Protein AF-A0A7V9RV76-F1 (afdb_monomer)

Sequence (71 aa):
MTSSSDLKFIIDVGGRIIEEWLKLQDFTVISIATINPEMTDSEILKLADKEKAIIITMDKDFGELVFKSHE

Nearest PDB structures (foldseek):
  1ni9-assembly1_A  TM=5.372E-01  e=1.861E+00  Escherichia coli
  2n75-assembly1_A  TM=4.482E-01  e=1.861E+00  synthetic construct
  4o6o-assembly1_B  TM=3.686E-01  e=1.225E+00  Caldanaerobacter subterraneus subsp. tengcongensis MB4
  4v8m-assembly1_BJ  TM=4.169E-01  e=4.296E+00  Trypanosoma brucei brucei TREU927

Radius of gyration: 12.95 Å; Cα contacts (8 Å, |Δi|>4): 77; chains: 1; bounding box: 36×33×31 Å

Structure (mmCIF, N/CA/C/O backbone):
data_AF-A0A7V9RV76-F1
#
_entry.id   AF-A0A7V9RV76-F1
#
loop_
_atom_site.group_PDB
_atom_site.id
_atom_site.type_symbol
_atom_site.label_atom_id
_atom_site.label_alt_id
_atom_site.label_comp_id
_atom_site.label_asym_id
_atom_site.label_entity_id
_atom_site.label_seq_id
_atom_site.pdbx_PDB_ins_code
_atom_site.Cartn_x
_atom_site.Cartn_y
_atom_site.Cartn_z
_atom_site.occupancy
_atom_site.B_iso_or_equiv
_atom_site.auth_seq_id
_atom_site.auth_comp_id
_atom_site.auth_asym_id
_atom_site.auth_atom_id
_atom_site.pdbx_PDB_model_num
ATOM 1 N N . MET A 1 1 ? -24.081 2.510 15.608 1.00 41.06 1 MET A N 1
ATOM 2 C CA . MET A 1 1 ? -22.876 3.062 14.959 1.00 41.06 1 MET A CA 1
ATOM 3 C C . MET A 1 1 ? -22.363 1.982 14.031 1.00 41.06 1 MET A C 1
ATOM 5 O O . MET A 1 1 ? -21.751 1.030 14.488 1.00 41.06 1 MET A O 1
ATOM 9 N N . THR A 1 2 ? -22.791 2.017 12.776 1.00 39.53 2 THR A N 1
ATOM 10 C CA . THR A 1 2 ? -22.425 1.015 11.770 1.00 39.53 2 THR A CA 1
ATOM 11 C C . THR A 1 2 ? -20.967 1.231 11.379 1.00 39.53 2 THR A C 1
ATOM 13 O O . THR A 1 2 ? -20.633 2.288 10.854 1.00 39.53 2 THR A O 1
ATOM 16 N N . SER A 1 3 ? -20.122 0.252 11.722 1.00 50.47 3 SER A N 1
ATOM 17 C CA . SER A 1 3 ? -18.682 0.198 11.447 1.00 50.47 3 SER A CA 1
ATOM 18 C C . SER A 1 3 ? -18.434 0.459 9.963 1.00 50.47 3 SER A C 1
ATOM 20 O O . SER A 1 3 ? -18.861 -0.328 9.116 1.00 50.47 3 SER A O 1
ATOM 22 N N . SER A 1 4 ? -17.817 1.593 9.645 1.00 53.66 4 SER A N 1
ATOM 23 C CA . SER A 1 4 ? -17.473 1.946 8.273 1.00 53.66 4 SER A CA 1
ATOM 24 C C . SER A 1 4 ? -16.262 1.109 7.875 1.00 53.66 4 SER A C 1
ATOM 26 O O . SER A 1 4 ? -15.146 1.488 8.184 1.00 53.66 4 SER A O 1
ATOM 28 N N . SER A 1 5 ? -16.523 -0.066 7.292 1.00 58.78 5 SER A N 1
ATOM 29 C CA . SER A 1 5 ? -15.610 -0.925 6.518 1.00 58.78 5 SER A CA 1
ATOM 30 C C . SER A 1 5 ? -14.122 -0.872 6.915 1.00 58.78 5 SER A C 1
ATOM 32 O O . SER A 1 5 ? -13.436 0.076 6.539 1.00 58.78 5 SER A O 1
ATOM 34 N N . ASP A 1 6 ? -13.615 -1.930 7.564 1.00 78.88 6 ASP A N 1
ATOM 35 C CA . ASP A 1 6 ? -12.199 -2.143 7.940 1.00 78.88 6 ASP A CA 1
ATOM 36 C C . ASP A 1 6 ? -11.270 -2.321 6.716 1.00 78.88 6 ASP A C 1
ATOM 38 O O . ASP A 1 6 ? -10.543 -3.307 6.582 1.00 78.88 6 ASP A O 1
ATOM 42 N N . LEU A 1 7 ? -11.324 -1.396 5.759 1.00 91.69 7 LEU A N 1
ATOM 43 C CA . LEU A 1 7 ? -10.452 -1.397 4.600 1.00 91.69 7 LEU A CA 1
ATOM 44 C C . LEU A 1 7 ? -9.053 -0.988 5.044 1.00 91.69 7 LEU A C 1
ATOM 46 O O . LEU A 1 7 ? -8.845 0.068 5.650 1.00 91.69 7 LEU A O 1
ATOM 50 N N . LYS A 1 8 ? -8.091 -1.844 4.710 1.00 95.50 8 LYS A N 1
ATOM 51 C CA . LYS A 1 8 ? -6.671 -1.560 4.860 1.00 95.50 8 LYS A CA 1
ATOM 52 C C . LYS A 1 8 ? -6.074 -1.235 3.507 1.00 95.50 8 LYS A C 1
ATOM 54 O O . LYS A 1 8 ? -6.417 -1.863 2.505 1.00 95.50 8 LYS A O 1
ATOM 59 N N . PHE A 1 9 ? -5.131 -0.310 3.504 1.00 96.06 9 PHE A N 1
ATOM 60 C CA . PHE A 1 9 ? -4.394 0.074 2.312 1.00 96.06 9 PHE A CA 1
ATOM 61 C C . PHE A 1 9 ? -2.907 -0.175 2.515 1.00 96.06 9 PHE A C 1
ATOM 63 O O . PHE A 1 9 ? -2.361 0.149 3.567 1.00 96.06 9 PHE A O 1
ATOM 70 N N . ILE A 1 10 ? -2.254 -0.729 1.501 1.00 96.06 10 ILE A N 1
ATOM 71 C CA . ILE A 1 10 ? -0.800 -0.753 1.384 1.00 96.06 10 ILE A CA 1
ATOM 72 C C . ILE A 1 10 ? -0.411 0.296 0.351 1.00 96.06 10 ILE A C 1
ATOM 74 O O . ILE A 1 10 ? -0.914 0.272 -0.771 1.00 96.06 10 ILE A O 1
ATOM 78 N N . ILE A 1 11 ? 0.469 1.213 0.740 1.00 95.00 11 ILE A N 1
ATOM 79 C CA . ILE A 1 11 ? 0.992 2.266 -0.127 1.00 95.00 11 ILE A CA 1
ATOM 80 C C . ILE A 1 11 ? 2.416 1.907 -0.523 1.00 95.00 11 ILE A C 1
ATOM 82 O O . ILE A 1 11 ? 3.300 1.799 0.333 1.00 95.00 11 ILE A O 1
ATOM 86 N N . ASP A 1 12 ? 2.611 1.726 -1.822 1.00 89.62 12 ASP A N 1
ATOM 87 C CA . ASP A 1 12 ? 3.925 1.563 -2.429 1.00 89.62 12 ASP A CA 1
ATOM 88 C C . ASP A 1 12 ? 4.721 2.886 -2.408 1.00 89.62 12 ASP A C 1
ATOM 90 O O . ASP A 1 12 ? 4.191 3.970 -2.127 1.00 89.62 12 ASP A O 1
ATOM 94 N N . VAL A 1 13 ? 6.022 2.816 -2.673 1.00 82.44 13 VAL A N 1
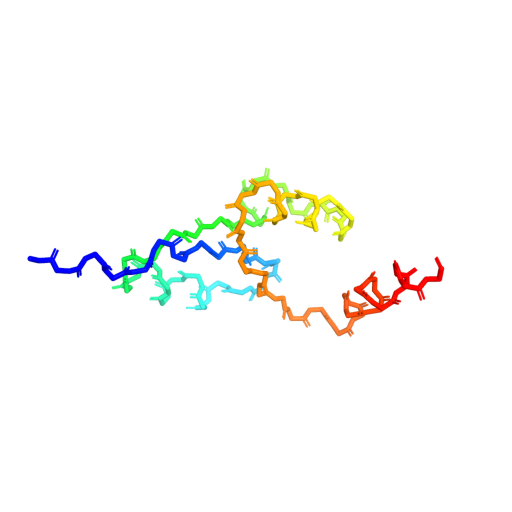ATOM 95 C CA . VAL A 1 13 ? 6.920 3.971 -2.634 1.00 82.44 13 VAL A CA 1
ATOM 96 C C . VAL A 1 13 ? 6.423 5.074 -3.582 1.00 82.44 13 VAL A C 1
ATOM 98 O O . VAL A 1 13 ? 6.082 4.839 -4.736 1.00 82.44 13 VAL A O 1
ATOM 101 N N . GLY A 1 14 ? 6.371 6.316 -3.084 1.00 81.50 14 GLY A N 1
ATOM 102 C CA . GLY A 1 14 ? 5.934 7.490 -3.857 1.00 81.50 14 GLY A CA 1
ATOM 103 C C . GLY A 1 14 ? 4.482 7.933 -3.628 1.00 81.50 14 GLY A C 1
ATOM 104 O O . GLY A 1 14 ? 4.121 9.036 -4.033 1.00 81.50 14 GLY A O 1
ATOM 105 N N . GLY A 1 15 ? 3.666 7.167 -2.895 1.00 83.94 15 GLY A N 1
ATOM 106 C CA . GLY A 1 15 ? 2.253 7.484 -2.623 1.00 83.94 15 GLY A CA 1
ATOM 107 C C . GLY A 1 15 ? 1.961 8.415 -1.431 1.00 83.94 15 GLY A C 1
ATOM 108 O O . GLY A 1 15 ? 0.848 8.387 -0.906 1.00 83.94 15 GLY A O 1
ATOM 109 N N . ARG A 1 16 ? 2.916 9.239 -0.972 1.00 88.44 16 ARG A N 1
ATOM 110 C CA . ARG A 1 16 ? 2.829 9.966 0.319 1.00 88.44 16 ARG A CA 1
ATOM 111 C C . ARG A 1 16 ? 1.567 10.825 0.496 1.00 88.44 16 ARG A C 1
ATOM 113 O O . ARG A 1 16 ? 0.976 10.824 1.570 1.00 88.44 16 ARG A O 1
ATOM 120 N N . ILE A 1 17 ? 1.143 11.552 -0.539 1.00 92.25 17 ILE A N 1
ATOM 121 C CA . ILE A 1 17 ? -0.056 12.412 -0.462 1.00 92.25 17 ILE A CA 1
ATOM 122 C C . ILE A 1 17 ? -1.317 11.563 -0.232 1.00 92.25 17 ILE A C 1
ATOM 124 O O . ILE A 1 17 ? -2.195 11.944 0.540 1.00 92.25 17 ILE A O 1
ATOM 128 N N . ILE A 1 18 ? -1.394 10.394 -0.874 1.00 93.06 18 ILE A N 1
ATOM 129 C CA . ILE A 1 18 ? -2.513 9.458 -0.722 1.00 93.06 18 ILE A CA 1
ATOM 130 C C . ILE A 1 18 ? -2.475 8.813 0.667 1.00 93.06 18 ILE A C 1
ATOM 132 O O . ILE A 1 18 ? -3.512 8.709 1.316 1.00 93.06 18 ILE A O 1
ATOM 136 N N . GLU A 1 19 ? -1.287 8.430 1.146 1.00 94.38 19 GLU A N 1
ATOM 137 C CA . GLU A 1 19 ? -1.086 7.917 2.505 1.00 94.38 19 GLU A CA 1
ATOM 138 C C . GLU A 1 19 ? -1.616 8.896 3.563 1.00 94.38 19 GLU A C 1
ATOM 140 O O . GLU A 1 19 ? -2.387 8.503 4.439 1.00 94.38 19 GLU A O 1
ATOM 145 N N . GLU A 1 20 ? -1.223 10.170 3.479 1.00 94.75 20 GLU A N 1
ATOM 146 C CA . GLU A 1 20 ? -1.664 11.212 4.411 1.00 94.75 20 GLU A CA 1
ATOM 147 C C . GLU A 1 20 ? -3.184 11.417 4.338 1.00 94.75 20 GLU A C 1
ATOM 149 O O . GLU A 1 20 ? -3.849 11.470 5.374 1.00 94.75 20 GLU A O 1
ATOM 154 N N . TRP A 1 21 ? -3.753 11.457 3.130 1.00 95.62 21 TRP A N 1
ATOM 155 C CA . TRP A 1 21 ? -5.196 11.606 2.948 1.00 95.62 21 TRP A CA 1
ATOM 156 C C . TRP A 1 21 ? -5.989 10.433 3.541 1.00 95.62 21 TRP A C 1
ATOM 158 O O . TRP A 1 21 ? -6.949 10.665 4.270 1.00 95.62 21 TRP A O 1
ATOM 168 N N . LEU A 1 22 ? -5.572 9.185 3.300 1.00 94.31 22 LEU A N 1
ATOM 169 C CA . LEU A 1 22 ? -6.249 7.994 3.829 1.00 94.31 22 LEU A CA 1
ATOM 170 C C . LEU A 1 22 ? -6.206 7.933 5.358 1.00 94.31 22 LEU A C 1
ATOM 172 O O . LEU A 1 22 ? -7.216 7.614 5.983 1.00 94.31 22 LEU A O 1
ATOM 176 N N . LYS A 1 23 ? -5.069 8.292 5.965 1.00 92.81 23 LYS A N 1
ATOM 177 C CA . LYS A 1 23 ? -4.952 8.390 7.427 1.00 92.81 23 LYS A CA 1
ATOM 178 C C . LYS A 1 23 ? -5.893 9.447 8.004 1.00 92.81 23 LYS A C 1
ATOM 180 O O . LYS A 1 23 ? -6.488 9.212 9.046 1.00 92.81 23 LYS A O 1
ATOM 185 N N . LEU A 1 24 ? -6.064 10.586 7.323 1.00 95.75 24 LEU A N 1
ATOM 186 C CA . LEU A 1 24 ? -7.020 11.626 7.729 1.00 95.75 24 LEU A CA 1
ATOM 187 C C . LEU A 1 24 ? -8.486 11.180 7.627 1.00 95.75 24 LEU A C 1
ATOM 189 O O . LEU A 1 24 ? -9.342 11.808 8.240 1.00 95.75 24 LEU A O 1
ATOM 193 N N . GLN A 1 25 ? -8.781 10.141 6.841 1.00 93.81 25 GLN A N 1
ATOM 194 C CA . GLN A 1 25 ? -10.109 9.527 6.758 1.00 93.81 25 GLN A CA 1
ATOM 195 C C . GLN A 1 25 ? -10.276 8.338 7.726 1.00 93.81 25 GLN A C 1
ATOM 197 O O . GLN A 1 25 ? -11.222 7.569 7.577 1.00 93.81 25 GLN A O 1
ATOM 202 N N . ASP A 1 26 ? -9.358 8.166 8.687 1.00 92.56 26 ASP A N 1
ATOM 203 C CA . ASP A 1 26 ? -9.340 7.075 9.673 1.00 92.56 26 ASP A CA 1
ATOM 204 C C . ASP A 1 26 ? -9.200 5.658 9.076 1.00 92.56 26 ASP A C 1
ATOM 206 O O . ASP A 1 26 ? -9.533 4.659 9.719 1.00 92.56 26 ASP A O 1
ATOM 210 N N . PHE A 1 27 ? -8.652 5.530 7.862 1.00 94.31 27 PHE A N 1
ATOM 211 C CA . PHE A 1 27 ? -8.312 4.219 7.308 1.00 94.31 27 PHE A CA 1
ATOM 212 C C . PHE A 1 27 ? -7.008 3.668 7.889 1.00 94.31 27 PHE A C 1
ATOM 214 O O . PHE A 1 27 ? -6.070 4.396 8.224 1.00 94.31 27 PHE A O 1
ATOM 221 N N . THR A 1 28 ? -6.907 2.339 7.921 1.00 94.88 28 THR A N 1
ATOM 222 C CA . THR A 1 28 ? -5.647 1.663 8.242 1.00 94.88 28 THR A CA 1
ATOM 223 C C . THR A 1 28 ? -4.724 1.699 7.029 1.00 94.88 28 THR A C 1
ATOM 225 O O . THR A 1 28 ? -5.078 1.202 5.959 1.00 94.88 28 THR A O 1
ATOM 228 N N . VAL A 1 29 ? -3.522 2.249 7.203 1.00 95.31 29 VAL A N 1
ATOM 229 C CA . VAL A 1 29 ? -2.539 2.394 6.124 1.00 95.31 29 VAL A CA 1
ATOM 230 C C . VAL A 1 29 ? -1.202 1.775 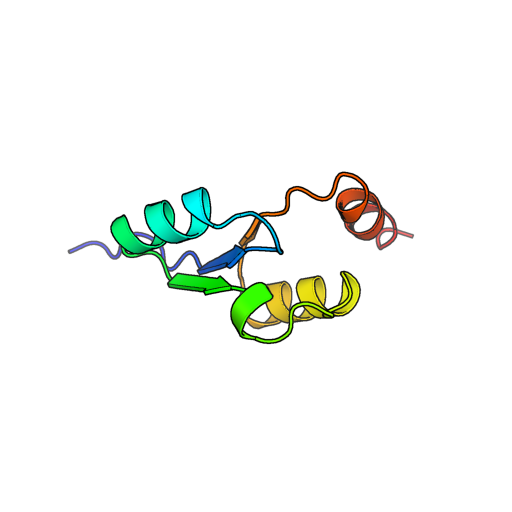6.517 1.00 95.31 29 VAL A C 1
ATOM 232 O O . VAL A 1 29 ? -0.653 2.071 7.577 1.00 95.31 29 VAL A O 1
ATOM 235 N N . ILE A 1 30 ? -0.668 0.941 5.630 1.00 95.56 30 ILE A N 1
ATOM 236 C CA . ILE A 1 30 ? 0.635 0.287 5.716 1.00 95.56 30 ILE A CA 1
ATOM 237 C C . ILE A 1 30 ? 1.536 0.911 4.643 1.00 95.56 30 ILE A C 1
ATOM 239 O O . ILE A 1 30 ? 1.251 0.804 3.455 1.00 9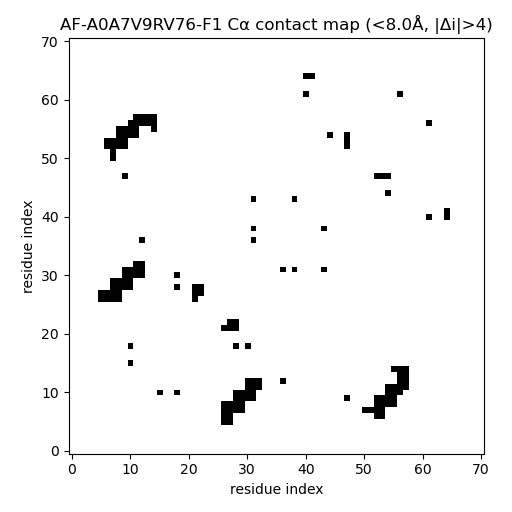5.56 30 ILE A O 1
ATOM 243 N N . SER A 1 31 ? 2.620 1.573 5.045 1.00 95.38 31 SER A N 1
ATOM 244 C CA . SER A 1 31 ? 3.540 2.256 4.122 1.00 95.38 31 SER A CA 1
ATOM 245 C C . SER A 1 31 ? 4.778 1.395 3.866 1.00 95.38 31 SER A C 1
ATOM 247 O O . SER A 1 31 ? 5.565 1.161 4.789 1.00 95.38 31 SER A O 1
ATOM 249 N N . ILE A 1 32 ? 4.975 0.936 2.624 1.00 94.62 32 ILE A N 1
ATOM 250 C CA . ILE A 1 32 ? 6.145 0.124 2.239 1.00 94.62 32 ILE A CA 1
ATOM 251 C C . ILE A 1 32 ? 7.437 0.911 2.452 1.00 94.62 32 ILE A C 1
ATOM 253 O O . ILE A 1 32 ? 8.394 0.381 3.012 1.00 94.62 32 ILE A O 1
ATOM 257 N N . ALA A 1 33 ? 7.418 2.213 2.151 1.00 91.62 33 ALA A N 1
ATOM 258 C CA . ALA A 1 33 ? 8.541 3.114 2.399 1.00 91.62 33 ALA A CA 1
ATOM 259 C C . ALA A 1 33 ? 8.979 3.165 3.877 1.00 91.62 33 ALA A C 1
ATOM 261 O O . ALA A 1 33 ? 10.135 3.467 4.159 1.00 91.62 33 ALA A O 1
ATOM 262 N N . THR A 1 34 ? 8.071 2.874 4.818 1.00 92.25 34 THR A N 1
ATOM 263 C CA . THR A 1 34 ? 8.370 2.842 6.260 1.00 92.25 34 THR A CA 1
ATOM 264 C C . THR A 1 34 ? 8.824 1.459 6.735 1.00 92.25 34 THR A C 1
ATOM 266 O O . THR A 1 34 ? 9.648 1.371 7.641 1.00 92.25 34 THR A O 1
ATOM 269 N N . ILE A 1 35 ? 8.284 0.381 6.156 1.00 92.69 35 ILE A N 1
ATOM 270 C CA . ILE A 1 35 ? 8.613 -0.999 6.548 1.00 92.69 35 ILE A CA 1
ATOM 271 C C . ILE A 1 35 ? 9.951 -1.423 5.948 1.00 92.69 35 ILE A C 1
ATOM 273 O O . ILE A 1 35 ? 10.865 -1.805 6.674 1.00 92.69 35 ILE A O 1
ATOM 277 N N . ASN A 1 36 ? 10.033 -1.389 4.622 1.00 92.81 36 ASN A N 1
ATOM 278 C CA . ASN A 1 36 ? 11.218 -1.712 3.849 1.00 92.81 36 ASN A CA 1
ATOM 279 C C . ASN A 1 36 ? 10.992 -1.226 2.400 1.00 92.81 36 ASN A C 1
ATOM 281 O O . ASN A 1 36 ? 10.219 -1.852 1.674 1.00 92.81 36 ASN A O 1
ATOM 285 N N . PRO A 1 37 ? 11.655 -0.141 1.959 1.00 90.44 37 PRO A N 1
ATOM 286 C CA . PRO A 1 37 ? 11.477 0.403 0.612 1.00 90.44 37 PRO A CA 1
ATOM 287 C C . PRO A 1 37 ? 12.013 -0.513 -0.499 1.00 90.44 37 PRO A C 1
ATOM 289 O O . PRO A 1 37 ? 11.727 -0.262 -1.662 1.00 90.44 37 PRO A O 1
ATOM 292 N N . GLU A 1 38 ? 12.786 -1.548 -0.159 1.00 91.31 38 GLU A N 1
ATOM 293 C CA . GLU A 1 38 ? 13.343 -2.518 -1.111 1.00 91.31 38 GLU A CA 1
ATOM 294 C C . GLU A 1 38 ? 12.473 -3.780 -1.251 1.00 91.31 38 GLU A C 1
ATOM 296 O O . GLU A 1 38 ? 12.912 -4.767 -1.842 1.00 91.31 38 GLU A O 1
ATOM 301 N N . MET A 1 39 ? 11.257 -3.787 -0.687 1.00 92.44 39 MET A N 1
ATOM 302 C CA . MET A 1 39 ? 10.332 -4.906 -0.870 1.00 92.44 39 MET A CA 1
ATOM 303 C C . MET A 1 39 ? 10.022 -5.112 -2.348 1.00 92.44 39 MET A C 1
ATOM 305 O O . MET A 1 39 ? 9.634 -4.189 -3.057 1.00 92.44 39 MET A O 1
ATOM 309 N N . THR A 1 40 ? 10.144 -6.356 -2.788 1.00 90.94 40 THR A N 1
ATOM 310 C CA . THR A 1 40 ? 9.745 -6.765 -4.131 1.00 90.94 40 THR A CA 1
ATOM 311 C C . THR A 1 40 ? 8.225 -6.796 -4.253 1.00 90.94 40 THR A C 1
ATOM 313 O O . THR A 1 40 ? 7.512 -7.086 -3.288 1.00 90.94 40 THR A O 1
ATOM 316 N N . ASP A 1 41 ? 7.713 -6.630 -5.467 1.00 88.81 41 ASP A N 1
ATOM 317 C CA . ASP A 1 41 ? 6.277 -6.715 -5.747 1.00 88.81 41 ASP A CA 1
ATOM 318 C C . ASP A 1 41 ? 5.632 -8.009 -5.226 1.00 88.81 41 ASP A C 1
ATOM 320 O O . ASP A 1 41 ? 4.521 -8.006 -4.699 1.00 88.81 41 ASP A O 1
ATOM 324 N N . SER A 1 42 ? 6.349 -9.135 -5.307 1.00 90.00 42 SER A N 1
ATOM 325 C CA . SER A 1 42 ? 5.884 -10.425 -4.781 1.00 90.0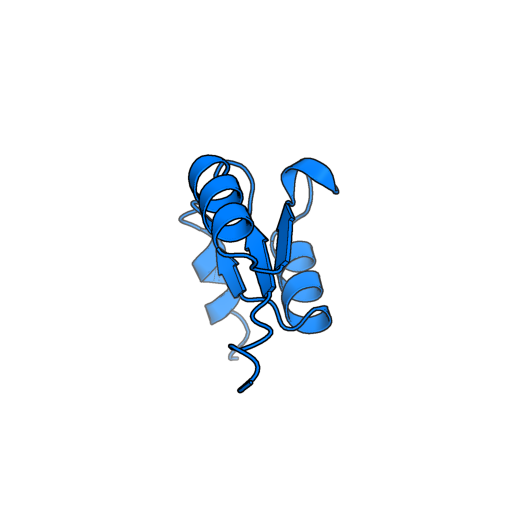0 42 SER A CA 1
ATOM 326 C C . SER A 1 42 ? 5.737 -10.428 -3.257 1.00 90.00 42 SER A C 1
ATOM 328 O O . SER A 1 42 ? 4.844 -11.084 -2.718 1.00 90.00 42 SER A O 1
ATOM 330 N N . GLU A 1 43 ? 6.608 -9.721 -2.539 1.00 93.12 43 GLU A N 1
ATOM 331 C CA . GLU A 1 43 ? 6.502 -9.558 -1.087 1.00 93.12 43 GLU A CA 1
ATOM 332 C C . GLU A 1 43 ? 5.357 -8.615 -0.720 1.00 93.12 43 GLU A C 1
ATOM 334 O O . GLU A 1 43 ? 4.609 -8.909 0.215 1.00 93.12 43 GLU A O 1
ATOM 339 N N . ILE A 1 44 ? 5.167 -7.538 -1.490 1.00 92.94 44 ILE A N 1
ATOM 340 C CA . ILE A 1 44 ? 4.049 -6.600 -1.3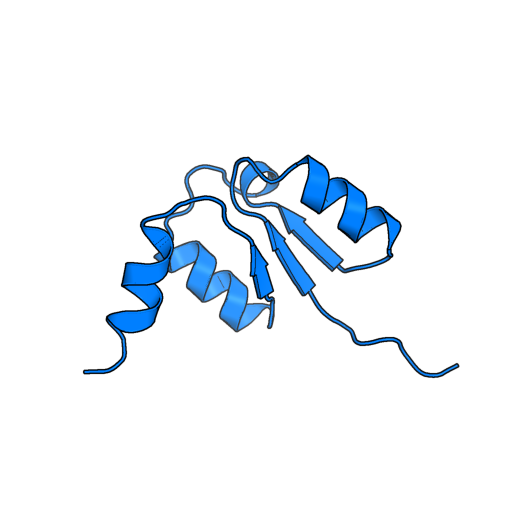29 1.00 92.94 44 ILE A CA 1
ATOM 341 C C . ILE A 1 44 ? 2.709 -7.321 -1.551 1.00 92.94 44 ILE A C 1
ATOM 343 O O . ILE A 1 44 ? 1.803 -7.195 -0.728 1.00 92.94 44 ILE A O 1
ATOM 347 N N . LEU A 1 45 ? 2.593 -8.148 -2.596 1.00 92.31 45 LEU A N 1
ATOM 348 C CA . LEU A 1 45 ? 1.399 -8.960 -2.872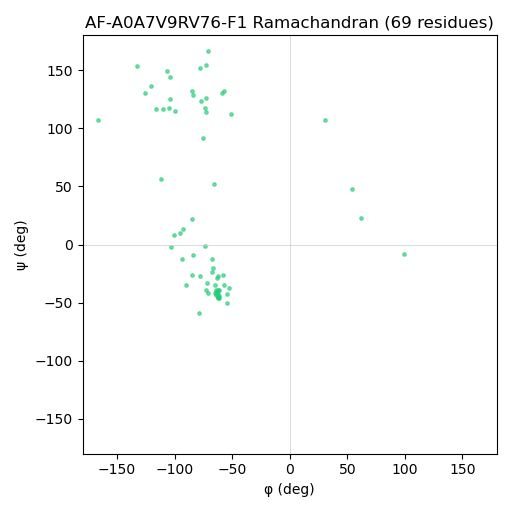 1.00 92.31 45 LEU A CA 1
ATOM 349 C C . LEU A 1 45 ? 1.093 -9.954 -1.742 1.00 92.31 45 LEU A C 1
ATOM 351 O O . LEU A 1 45 ? -0.052 -10.059 -1.302 1.00 92.31 45 LEU A O 1
ATOM 355 N N . LYS A 1 46 ? 2.111 -10.655 -1.223 1.00 93.69 46 LYS A N 1
ATOM 356 C CA . LYS A 1 46 ? 1.947 -11.565 -0.073 1.00 93.69 46 LYS A CA 1
ATOM 357 C C . LYS A 1 46 ? 1.500 -10.822 1.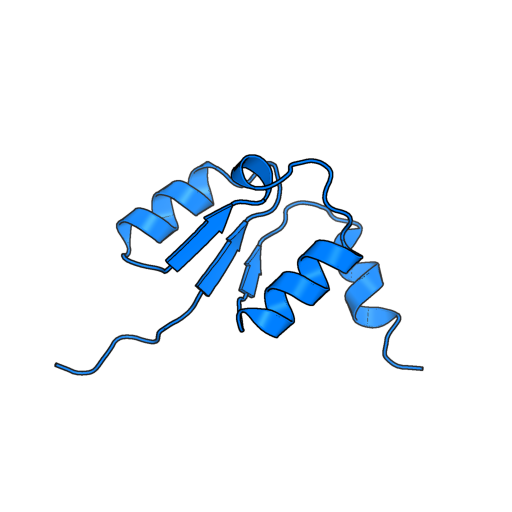182 1.00 93.69 46 LYS A C 1
ATOM 359 O O . LYS A 1 46 ? 0.659 -11.327 1.926 1.00 93.69 46 LYS A O 1
ATOM 364 N N . LEU A 1 47 ? 2.058 -9.637 1.428 1.00 94.94 47 LEU A N 1
ATOM 365 C CA . LEU A 1 47 ? 1.655 -8.794 2.548 1.00 94.94 47 LEU A CA 1
ATOM 366 C C . LEU A 1 47 ? 0.199 -8.342 2.395 1.00 94.94 47 LEU A C 1
ATOM 368 O O . LEU A 1 47 ? -0.561 -8.416 3.358 1.00 94.94 47 LEU A O 1
ATOM 372 N N . ALA A 1 48 ? -0.207 -7.942 1.191 1.00 93.69 48 ALA A N 1
ATOM 373 C CA . ALA A 1 48 ? -1.576 -7.536 0.899 1.00 93.69 48 ALA A CA 1
ATOM 374 C C . ALA A 1 48 ? -2.586 -8.665 1.110 1.00 93.69 48 ALA A C 1
ATOM 376 O O . ALA A 1 48 ? -3.606 -8.448 1.766 1.00 93.69 48 ALA A O 1
ATOM 377 N N . ASP A 1 49 ? -2.290 -9.877 0.632 1.00 94.44 49 ASP A N 1
ATOM 378 C CA . ASP A 1 49 ? -3.167 -11.030 0.853 1.00 94.44 49 ASP A CA 1
ATOM 379 C C . ASP A 1 49 ? -3.264 -11.403 2.340 1.00 94.44 49 ASP A C 1
ATOM 381 O O . ASP A 1 49 ? -4.359 -11.663 2.849 1.00 94.44 49 ASP A O 1
ATOM 385 N N . LYS A 1 50 ? -2.135 -11.368 3.058 1.00 95.50 50 LYS A N 1
ATOM 386 C CA . LYS A 1 50 ? -2.091 -11.624 4.502 1.00 95.50 50 LYS A CA 1
ATOM 387 C C . LYS A 1 50 ? -2.924 -10.607 5.283 1.00 95.50 50 LYS A C 1
ATOM 389 O O . LYS A 1 50 ? -3.684 -10.989 6.169 1.00 95.50 50 LYS A O 1
ATOM 394 N N . GLU A 1 51 ? -2.780 -9.324 4.967 1.00 95.12 51 GLU A N 1
ATOM 395 C CA . GLU A 1 51 ? -3.441 -8.235 5.691 1.00 95.12 51 GLU A CA 1
ATOM 396 C C . GLU A 1 51 ? -4.875 -7.970 5.224 1.00 95.12 51 GLU A C 1
ATOM 398 O O . GLU A 1 51 ? -5.588 -7.219 5.896 1.00 95.12 51 GLU A O 1
ATOM 403 N N . LYS A 1 52 ? -5.294 -8.599 4.115 1.00 94.38 52 LYS A N 1
ATOM 404 C CA . LYS A 1 52 ? -6.536 -8.308 3.383 1.00 94.38 52 LYS A CA 1
ATOM 405 C C . LYS A 1 52 ? -6.624 -6.826 3.013 1.00 94.38 52 LYS A C 1
ATOM 407 O O . LYS A 1 52 ? -7.632 -6.166 3.247 1.00 94.38 52 LYS A O 1
ATOM 412 N N . ALA A 1 53 ? -5.525 -6.315 2.460 1.00 94.44 53 ALA A N 1
ATOM 413 C CA . ALA A 1 53 ? -5.343 -4.912 2.121 1.00 94.44 53 ALA A CA 1
ATOM 414 C C . ALA A 1 53 ? -5.405 -4.662 0.608 1.00 94.44 53 ALA A C 1
ATOM 416 O O . ALA A 1 53 ? -5.001 -5.495 -0.201 1.00 94.44 53 ALA A O 1
ATOM 417 N N . ILE A 1 54 ? -5.875 -3.474 0.240 1.00 94.06 54 ILE A N 1
ATOM 418 C CA . ILE A 1 54 ? -5.837 -2.951 -1.125 1.00 94.06 54 ILE A CA 1
ATOM 419 C C . ILE A 1 54 ? -4.462 -2.323 -1.355 1.00 94.06 54 ILE A C 1
ATOM 421 O O . ILE A 1 54 ? -4.029 -1.482 -0.569 1.00 94.06 54 ILE A O 1
ATOM 425 N N . ILE A 1 55 ? -3.780 -2.702 -2.434 1.00 93.44 55 ILE A N 1
ATOM 426 C CA . ILE A 1 55 ? -2.513 -2.074 -2.828 1.00 93.44 55 ILE A CA 1
ATOM 427 C C . ILE A 1 55 ? -2.815 -0.827 -3.658 1.00 93.44 55 ILE A C 1
ATOM 429 O O . ILE A 1 55 ? -3.602 -0.878 -4.603 1.00 93.44 55 ILE A O 1
ATOM 433 N N . ILE A 1 56 ? -2.157 0.280 -3.326 1.00 93.00 56 ILE A N 1
ATOM 434 C CA . ILE A 1 56 ? -2.086 1.481 -4.154 1.00 93.00 56 ILE A CA 1
ATOM 435 C C . ILE A 1 56 ? -0.621 1.667 -4.538 1.00 93.00 56 ILE A C 1
ATOM 437 O O . ILE A 1 56 ? 0.234 1.882 -3.679 1.00 93.00 56 ILE A O 1
ATOM 441 N N . THR A 1 57 ? -0.347 1.591 -5.836 1.00 89.94 57 THR A N 1
ATOM 442 C CA . THR A 1 57 ? 0.988 1.766 -6.412 1.00 89.94 57 THR A CA 1
ATOM 443 C C . THR A 1 57 ? 0.935 2.719 -7.603 1.00 89.94 57 THR A C 1
ATOM 445 O O . THR A 1 57 ? -0.107 2.880 -8.244 1.00 89.94 57 THR A O 1
ATOM 448 N N . MET A 1 58 ? 2.059 3.385 -7.861 1.00 85.56 58 MET A N 1
ATOM 449 C CA . MET A 1 58 ? 2.294 4.195 -9.057 1.00 85.56 58 MET A CA 1
ATOM 450 C C . MET A 1 58 ? 3.198 3.482 -10.072 1.00 85.56 58 MET A C 1
ATOM 452 O O . MET A 1 58 ? 3.456 4.037 -11.142 1.00 85.56 58 MET A O 1
ATOM 456 N N . ASP A 1 59 ? 3.682 2.279 -9.752 1.00 86.12 59 ASP A N 1
ATOM 457 C CA . ASP A 1 59 ? 4.477 1.473 -10.664 1.00 86.12 59 ASP A CA 1
ATOM 458 C C . ASP A 1 59 ? 3.579 0.886 -11.764 1.00 86.12 59 ASP A C 1
ATOM 460 O O . ASP A 1 59 ? 2.639 0.124 -11.519 1.00 86.12 59 ASP A O 1
ATOM 464 N N . LYS A 1 60 ? 3.869 1.276 -13.008 1.00 82.88 60 LYS A N 1
ATOM 465 C CA . LYS A 1 60 ? 3.132 0.849 -14.201 1.00 82.88 60 LYS A CA 1
ATOM 466 C C . LYS A 1 60 ? 3.310 -0.643 -14.506 1.00 82.88 60 LYS A C 1
ATOM 468 O O . LYS A 1 60 ? 2.451 -1.211 -15.177 1.00 82.88 60 LYS A O 1
ATOM 473 N N . ASP A 1 61 ? 4.394 -1.256 -14.035 1.00 82.25 61 ASP A N 1
ATOM 474 C CA . ASP A 1 61 ? 4.745 -2.642 -14.349 1.00 82.25 61 ASP A CA 1
ATOM 475 C C . ASP A 1 61 ? 4.204 -3.623 -13.282 1.00 82.25 61 ASP A C 1
ATOM 477 O O . ASP A 1 61 ? 4.070 -4.819 -13.548 1.00 82.25 61 ASP A O 1
ATOM 481 N N . PHE A 1 62 ? 3.746 -3.116 -12.128 1.00 82.00 62 PHE A N 1
ATOM 482 C CA . PHE A 1 62 ? 3.179 -3.908 -11.023 1.00 82.00 62 PHE A CA 1
ATOM 483 C C . PHE A 1 62 ? 1.980 -4.772 -11.451 1.00 82.00 62 PHE A C 1
ATOM 485 O O . PHE A 1 62 ? 1.777 -5.896 -10.981 1.00 82.00 62 PHE A O 1
ATOM 492 N N . GLY A 1 63 ? 1.175 -4.258 -12.386 1.00 68.44 63 GLY A N 1
ATOM 493 C CA . GLY A 1 63 ? 0.002 -4.952 -12.913 1.00 68.44 63 GLY A CA 1
ATOM 494 C C . GLY A 1 63 ? 0.337 -6.259 -13.635 1.00 68.44 63 GLY A C 1
ATOM 495 O O . GLY A 1 63 ? -0.477 -7.181 -13.618 1.00 68.44 63 GLY A O 1
ATOM 496 N N . GLU A 1 64 ? 1.536 -6.397 -14.213 1.00 73.50 64 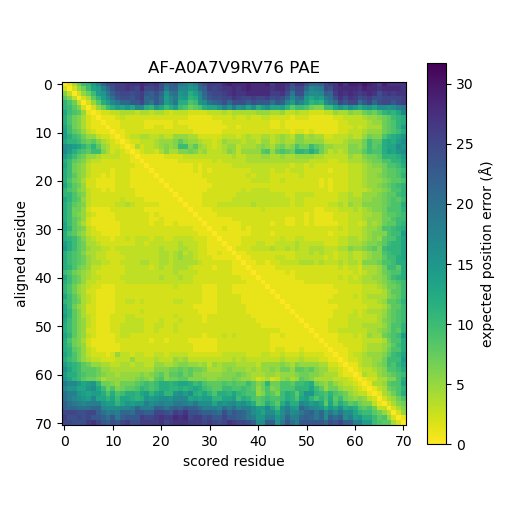GLU A N 1
ATOM 497 C CA . GLU A 1 64 ? 1.923 -7.618 -14.931 1.00 73.50 64 GLU A CA 1
ATOM 498 C C . GLU A 1 64 ? 1.962 -8.857 -14.026 1.00 73.50 64 GLU A C 1
ATOM 500 O O . GLU A 1 64 ? 1.725 -9.976 -14.486 1.00 73.50 64 GLU A O 1
ATOM 505 N N . LEU A 1 65 ? 2.237 -8.675 -12.735 1.00 67.69 65 LEU A N 1
ATOM 506 C CA . LEU A 1 65 ? 2.338 -9.768 -11.768 1.00 67.69 65 LEU A CA 1
ATOM 507 C C . LEU A 1 65 ? 0.970 -10.291 -11.320 1.00 67.69 65 LEU A C 1
ATOM 509 O O . LEU A 1 65 ? 0.834 -11.469 -10.991 1.00 67.69 65 LEU A O 1
ATOM 513 N N . VAL A 1 66 ? -0.058 -9.441 -11.370 1.00 64.62 66 VAL A N 1
ATOM 514 C CA . VAL A 1 66 ? -1.440 -9.817 -11.041 1.00 64.62 66 VAL A CA 1
ATOM 515 C C . VAL A 1 66 ? -2.037 -10.720 -12.129 1.00 64.62 66 VAL A C 1
ATOM 517 O O . VAL A 1 66 ? -2.798 -11.634 -11.823 1.00 64.62 66 VAL A O 1
ATOM 520 N N . PHE A 1 67 ? -1.652 -10.525 -13.395 1.00 60.25 67 PHE A N 1
ATOM 521 C CA . PHE A 1 67 ? -2.149 -11.337 -14.513 1.00 60.25 67 PHE A CA 1
ATOM 522 C C . PHE A 1 67 ? -1.380 -12.651 -14.723 1.00 60.25 67 PHE A C 1
ATOM 524 O O . PHE A 1 67 ? -1.967 -13.621 -15.194 1.00 60.25 67 PHE A O 1
ATOM 531 N N . LYS A 1 68 ? -0.101 -12.734 -14.329 1.00 54.53 68 LYS A N 1
ATOM 532 C CA . LYS A 1 68 ? 0.743 -13.935 -14.522 1.00 54.53 68 LYS A CA 1
ATOM 533 C C . LYS A 1 68 ? 0.422 -15.121 -13.595 1.00 54.53 68 LYS A C 1
ATOM 535 O O . LYS A 1 68 ? 1.062 -16.157 -13.705 1.00 54.53 68 LYS A O 1
ATOM 540 N N . SER A 1 69 ? -0.543 -14.993 -12.684 1.00 52.22 69 SER A N 1
ATOM 541 C CA . SER A 1 69 ? -0.941 -16.058 -11.744 1.00 52.22 69 SER A CA 1
ATOM 542 C C . SER A 1 69 ? 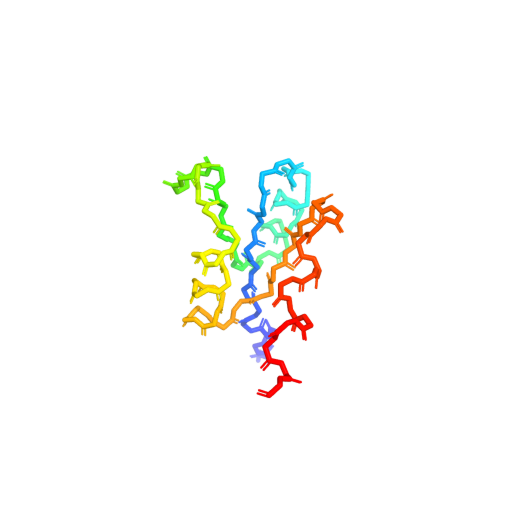-2.212 -16.826 -12.152 1.00 52.22 69 SER A C 1
ATOM 544 O O . SER A 1 69 ? -2.692 -17.652 -11.380 1.00 52.22 69 SER A O 1
ATOM 546 N N . HIS A 1 70 ? -2.738 -16.587 -13.361 1.00 45.22 70 HIS A N 1
ATOM 547 C CA . HIS A 1 70 ? -3.849 -17.341 -13.964 1.00 45.22 70 HIS A CA 1
ATOM 548 C C . HIS A 1 70 ? -3.387 -18.174 -15.181 1.00 45.22 70 HIS A C 1
ATOM 550 O O . HIS A 1 70 ? -3.928 -18.017 -16.276 1.00 45.22 70 HIS A O 1
ATOM 556 N N . GLU A 1 71 ? -2.401 -19.055 -14.989 1.00 42.69 71 GLU A N 1
ATOM 557 C CA . GLU A 1 71 ? -2.153 -20.218 -15.866 1.00 42.69 71 GLU A CA 1
ATOM 558 C C . GLU A 1 71 ? -2.361 -21.523 -15.092 1.00 42.69 71 GLU A C 1
ATOM 560 O O . GLU A 1 71 ? -1.897 -21.604 -13.929 1.00 42.69 71 GLU A O 1
#

Secondary structure (DSSP, 8-state):
-------EEEE-TT-HHHHHHHHHTT-EEEEHHHH-TT--HHHHHHHHHHHTEEEE---SSTHHHHHTT--

Mean predicted aligned error: 6.22 Å

pLDDT: mean 84.48, std 15.72, range [39.53, 96.06]

Foldseek 3Di:
DPPDDQAEEEEAPPCVVVQVVCVVVVHHYHYCVVVPNPDDLVNVVVVCVVVVYHYDYPDPCSVVVVVVVPD

Solvent-accessible surface area (backbone atoms only — not comparable to full-atom values): 4427 Å² total; per-residue (Å²): 134,82,80,81,68,94,54,29,33,34,32,38,72,88,41,61,71,58,54,53,52,42,49,75,69,73,41,51,75,46,51,34,61,77,76,47,70,83,64,49,71,70,55,51,50,52,49,25,65,73,67,62,29,49,78,48,71,81,63,84,67,62,61,59,64,72,62,71,73,79,121